Protein AF-A0A5K1B4R5-F1 (afdb_monomer)

Mean predicted aligned error: 18.86 Å

Nearest PDB structures (foldseek):
  6gcx-assembly1_A  TM=8.419E-01  e=1.703E-01  Gallus gallus
  8udu-assembly1_A  TM=8.386E-01  e=8.574E-01  Homo sapiens
  3kxx-assembly1_A  TM=7.699E-01  e=4.677E-01  Homo sapiens
  6jz0-assembly1_A  TM=8.191E-01  e=1.469E+00  Homo sapiens
  6yg3-assembly1_A  TM=7.335E-01  e=1.798E+00  Homo sapiens

Solvent-accessible surface area (backbone atoms only — not comparable to full-atom values): 6773 Å² total; per-residue (Å²): 137,84,84,77,89,51,84,92,47,60,66,69,56,28,51,52,54,52,36,66,58,39,88,53,72,86,70,28,68,53,71,71,54,49,53,51,56,49,50,57,48,45,46,70,80,52,58,79,73,76,85,67,73,80,75,73,74,76,75,69,81,73,76,70,80,79,79,72,84,84,65,68,82,76,81,72,80,82,88,81,81,84,83,89,81,89,80,89,86,87,88,86,88,88,132

pLDDT: mean 74.23, std 21.12, range [33.88, 98.19]

Radius of gyration: 38.13 Å; Cα contacts (8 Å, |Δi|>4): 23; chains: 1; bounding box: 38×53×104 Å

Foldseek 3Di:
DDDDDPPPDDPLVSVLSVQCVDPDPVSHDDPVVSVVSVVVVCCVVPPPDPCPPPPPPPPPVPPDPDDDPPPPVPPDDDDDDDDDDDDDDDYDDDD

InterPro domains:
  IPR001245 Serine-threonine/tyrosine-protein kinase, catalytic domain [PF07714] (5-38)
  IPR011009 Protein kinase-like domain superfamily [SSF56112] (4-67)

Secondary structure (DSSP, 8-state):
-PPPP-TTS-HHHHHHHHHHT-SSGGGSPPHHHHHHHHHHHHHHHSPPPP-------------PPS--GGGGGG---------------------

Sequence (95 aa):
NVRPSADNLPKEMAILLTSCWQEDPNSRPNFGQIVKMLQEFLYTISPPIPAVPLRMFSTDNAVMPPESPGTSSLMAARDDLAETPETKLASKSRG

Structure (mmCIF, N/CA/C/O backbone):
data_AF-A0A5K1B4R5-F1
#
_entry.id   AF-A0A5K1B4R5-F1
#
loop_
_atom_site.group_PDB
_atom_site.id
_atom_site.type_symbol
_atom_site.label_atom_id
_atom_site.label_alt_id
_atom_site.label_comp_id
_atom_site.label_asym_id
_atom_site.label_entity_id
_atom_site.label_seq_id
_atom_site.pdbx_PDB_ins_code
_atom_site.Cartn_x
_atom_site.Cartn_y
_atom_site.Cartn_z
_atom_site.occupancy
_atom_site.B_iso_or_equiv
_atom_site.auth_seq_id
_atom_site.auth_comp_id
_atom_site.auth_asym_id
_atom_site.auth_atom_id
_atom_site.pdbx_PDB_model_num
ATOM 1 N N . ASN A 1 1 ? 20.181 -3.659 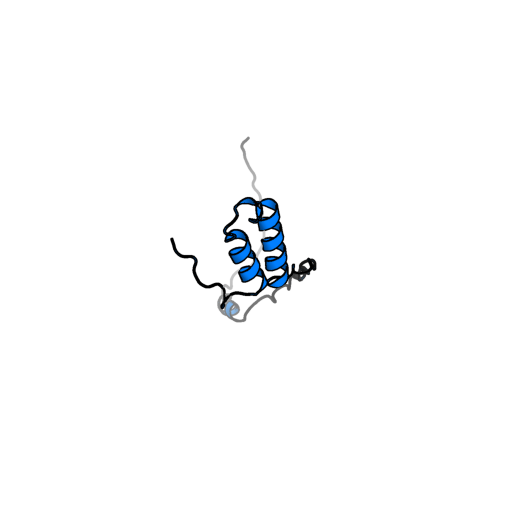-9.437 1.00 72.56 1 ASN A N 1
ATOM 2 C CA . ASN A 1 1 ? 19.234 -3.984 -8.347 1.00 72.56 1 ASN A CA 1
ATOM 3 C C . ASN A 1 1 ? 18.157 -4.896 -8.896 1.00 72.56 1 ASN A C 1
ATOM 5 O O . ASN A 1 1 ? 17.466 -4.488 -9.819 1.00 72.56 1 ASN A O 1
ATOM 9 N N . VAL A 1 2 ? 18.072 -6.128 -8.394 1.00 88.00 2 VAL A N 1
ATOM 10 C CA . VAL A 1 2 ? 17.050 -7.111 -8.795 1.00 88.00 2 VAL A CA 1
ATOM 11 C C . VAL A 1 2 ? 15.828 -6.949 -7.894 1.00 88.00 2 VAL A C 1
ATOM 13 O O . VAL A 1 2 ? 15.974 -6.681 -6.702 1.00 88.00 2 VAL A O 1
ATOM 16 N N . ARG A 1 3 ? 14.629 -7.082 -8.466 1.00 92.88 3 ARG A N 1
ATOM 17 C CA . ARG A 1 3 ? 13.375 -7.071 -7.705 1.00 92.88 3 ARG A CA 1
ATOM 18 C C . ARG A 1 3 ? 13.160 -8.445 -7.064 1.00 92.88 3 ARG A C 1
ATOM 20 O O . ARG A 1 3 ? 13.286 -9.442 -7.773 1.00 92.88 3 ARG A O 1
ATOM 27 N N . PRO A 1 4 ? 12.878 -8.519 -5.754 1.00 91.94 4 PRO A N 1
ATOM 28 C CA . PRO A 1 4 ? 12.614 -9.792 -5.095 1.00 91.94 4 PRO A CA 1
ATOM 29 C C . PRO A 1 4 ? 11.272 -10.384 -5.554 1.00 91.94 4 PRO A C 1
ATOM 31 O O . PRO A 1 4 ? 10.419 -9.676 -6.088 1.00 91.94 4 PRO A O 1
ATOM 34 N N . SER A 1 5 ? 11.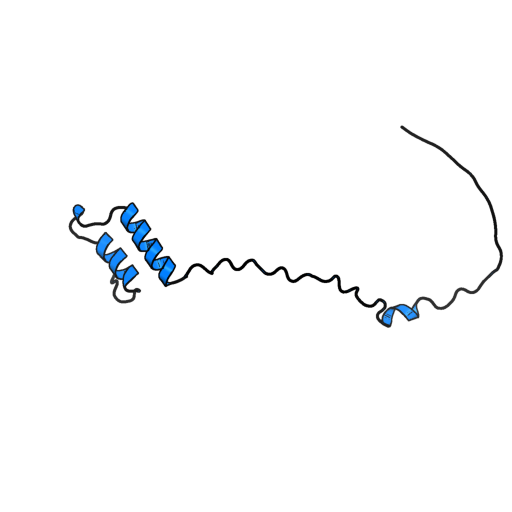082 -11.685 -5.322 1.00 92.81 5 SER A N 1
ATOM 35 C CA . SER A 1 5 ? 9.794 -12.348 -5.559 1.00 92.81 5 SER A CA 1
ATOM 36 C C . SER A 1 5 ? 8.712 -11.806 -4.611 1.00 92.81 5 SER A C 1
ATOM 38 O O . SER A 1 5 ? 8.982 -11.511 -3.444 1.00 92.81 5 SER A O 1
ATOM 40 N N . ALA A 1 6 ? 7.485 -11.698 -5.127 1.00 93.75 6 ALA A N 1
ATOM 41 C CA . ALA A 1 6 ? 6.289 -11.292 -4.388 1.00 93.75 6 ALA A CA 1
ATOM 42 C C . ALA A 1 6 ? 5.324 -12.465 -4.114 1.00 93.75 6 ALA A C 1
ATOM 44 O O . ALA A 1 6 ? 4.222 -12.248 -3.616 1.00 93.75 6 ALA A O 1
ATOM 45 N N . ASP A 1 7 ? 5.728 -13.702 -4.415 1.00 91.62 7 ASP A N 1
ATOM 46 C CA . ASP A 1 7 ? 4.821 -14.861 -4.457 1.00 91.62 7 ASP A CA 1
ATOM 47 C C . ASP A 1 7 ? 4.331 -15.304 -3.067 1.00 91.62 7 ASP A C 1
ATOM 49 O O . ASP A 1 7 ? 3.281 -15.925 -2.943 1.00 91.62 7 ASP A O 1
ATOM 53 N N . ASN A 1 8 ? 5.066 -14.954 -2.006 1.00 93.44 8 ASN A N 1
ATOM 54 C CA . ASN A 1 8 ? 4.739 -15.308 -0.618 1.00 93.44 8 ASN A CA 1
ATOM 55 C C . ASN A 1 8 ? 4.033 -14.176 0.150 1.00 93.44 8 ASN A C 1
ATOM 57 O O . ASN A 1 8 ? 4.023 -14.170 1.382 1.00 93.44 8 ASN A O 1
ATOM 61 N N . LEU A 1 9 ? 3.491 -13.184 -0.557 1.00 93.31 9 LEU A N 1
ATOM 62 C CA . LEU A 1 9 ? 2.827 -12.031 0.047 1.00 93.31 9 LEU A CA 1
ATOM 63 C C . LEU A 1 9 ? 1.302 -12.132 -0.087 1.00 93.31 9 LEU A C 1
ATOM 65 O O . LEU A 1 9 ? 0.804 -12.752 -1.028 1.00 93.31 9 LEU A O 1
ATOM 69 N N . PRO A 1 10 ? 0.533 -11.480 0.809 1.00 93.94 10 PRO A N 1
ATOM 70 C CA . PRO A 1 10 ? -0.895 -11.282 0.596 1.00 93.94 10 PRO A CA 1
ATOM 71 C C . PRO A 1 10 ? -1.147 -10.665 -0.780 1.00 93.94 10 PRO A C 1
ATOM 73 O O . PRO A 1 10 ? -0.420 -9.759 -1.189 1.00 93.94 10 PRO A O 1
ATOM 76 N N . LYS A 1 11 ? -2.194 -11.124 -1.472 1.00 92.25 11 LYS A N 1
ATOM 77 C CA . LYS A 1 11 ? -2.499 -10.726 -2.855 1.00 92.25 11 LYS A CA 1
ATOM 78 C C . LYS A 1 11 ? -2.441 -9.209 -3.067 1.00 92.25 11 LYS A C 1
ATOM 80 O O . LYS A 1 11 ? -1.756 -8.749 -3.974 1.00 92.25 11 LYS A O 1
ATOM 85 N N . GLU A 1 12 ? -3.090 -8.440 -2.197 1.00 93.12 12 GLU A N 1
ATOM 86 C CA . GLU A 1 12 ? -3.124 -6.974 -2.294 1.00 93.12 12 GLU A CA 1
ATOM 87 C C . GLU A 1 12 ? -1.734 -6.338 -2.123 1.00 93.12 12 GLU A C 1
ATOM 89 O O . GLU A 1 12 ? -1.385 -5.392 -2.828 1.00 93.12 12 GLU A O 1
ATOM 94 N N . MET A 1 13 ? -0.884 -6.911 -1.263 1.00 94.94 13 MET A N 1
ATOM 95 C CA . MET A 1 13 ? 0.503 -6.459 -1.110 1.00 94.94 13 MET A CA 1
ATOM 96 C C . MET A 1 13 ? 1.375 -6.828 -2.307 1.00 94.94 13 MET A C 1
ATOM 98 O O . MET A 1 13 ? 2.201 -6.016 -2.729 1.00 94.94 13 MET A O 1
ATOM 102 N N . ALA A 1 14 ? 1.187 -8.018 -2.880 1.00 95.75 14 ALA A N 1
ATOM 103 C CA . ALA A 1 14 ? 1.875 -8.411 -4.104 1.00 95.75 14 ALA A CA 1
ATOM 104 C C . ALA A 1 14 ? 1.502 -7.474 -5.265 1.00 95.75 14 ALA A C 1
ATOM 106 O O . ALA A 1 14 ? 2.386 -6.994 -5.976 1.00 95.75 14 ALA A O 1
ATOM 107 N N . ILE A 1 15 ? 0.215 -7.140 -5.414 1.00 95.44 15 ILE A N 1
ATOM 108 C CA . ILE A 1 15 ? -0.275 -6.191 -6.426 1.00 95.44 15 ILE A CA 1
ATOM 109 C C . ILE A 1 15 ? 0.338 -4.804 -6.212 1.00 95.44 15 ILE A C 1
ATOM 111 O O . ILE A 1 15 ? 0.839 -4.208 -7.167 1.00 95.44 15 ILE A O 1
ATOM 115 N N . LEU A 1 16 ? 0.362 -4.299 -4.976 1.00 96.38 16 LEU A N 1
ATOM 116 C CA . LEU A 1 16 ? 0.966 -3.004 -4.661 1.00 96.38 16 LEU A CA 1
ATOM 117 C C . LEU A 1 16 ? 2.437 -2.941 -5.080 1.00 96.38 16 LEU A C 1
ATOM 119 O O . LEU A 1 16 ? 2.839 -2.028 -5.804 1.00 96.38 16 LEU A O 1
ATOM 123 N N . LEU A 1 17 ? 3.241 -3.918 -4.656 1.00 96.06 17 LEU A N 1
ATOM 124 C CA . LEU A 1 17 ? 4.676 -3.922 -4.940 1.00 96.06 17 LEU A CA 1
ATOM 125 C C . LEU A 1 17 ? 4.957 -4.091 -6.434 1.00 96.06 17 LEU A C 1
ATOM 127 O O . LEU A 1 17 ? 5.750 -3.336 -6.995 1.00 96.06 17 LEU A O 1
ATOM 131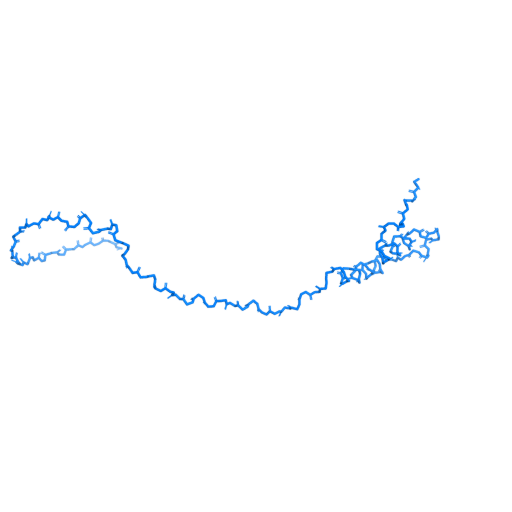 N N . THR A 1 18 ? 4.268 -5.022 -7.094 1.00 96.00 18 THR A N 1
ATOM 132 C CA . THR A 1 18 ? 4.445 -5.267 -8.534 1.00 96.00 18 THR A CA 1
ATOM 133 C C . THR A 1 18 ? 3.991 -4.082 -9.392 1.00 96.00 18 THR A C 1
ATOM 135 O O . THR A 1 18 ? 4.618 -3.800 -10.411 1.00 96.00 18 THR A O 1
ATOM 138 N N . SER A 1 19 ? 2.985 -3.316 -8.955 1.00 96.56 19 SER A N 1
ATOM 139 C CA . SER A 1 19 ? 2.560 -2.071 -9.620 1.00 96.56 19 SER A CA 1
ATOM 140 C C . SER A 1 19 ? 3.607 -0.959 -9.491 1.00 96.56 19 SER A C 1
ATOM 142 O O . SER A 1 19 ? 3.929 -0.275 -10.462 1.00 96.56 19 SER A O 1
ATOM 144 N N . CYS A 1 20 ? 4.219 -0.801 -8.315 1.00 96.50 20 CYS A N 1
ATOM 145 C CA . CYS A 1 20 ? 5.355 0.112 -8.123 1.00 96.50 20 CYS A CA 1
ATOM 146 C C . CYS A 1 20 ? 6.588 -0.306 -8.941 1.00 96.50 20 CYS A C 1
ATOM 148 O O . CYS A 1 20 ? 7.456 0.508 -9.264 1.00 96.50 20 CYS A O 1
ATOM 150 N N . TRP A 1 21 ? 6.659 -1.587 -9.281 1.00 95.50 21 TRP A N 1
ATOM 151 C CA . TRP A 1 21 ? 7.687 -2.197 -10.101 1.00 95.50 21 TRP A CA 1
ATOM 152 C C . TRP A 1 21 ? 7.288 -2.299 -11.579 1.00 95.50 21 TRP A C 1
ATOM 154 O O . TRP A 1 21 ? 7.799 -3.152 -12.290 1.00 95.50 21 TRP A O 1
ATOM 164 N N . GLN A 1 22 ? 6.433 -1.438 -12.118 1.00 95.31 22 GLN A N 1
ATOM 165 C CA . GLN A 1 22 ? 6.278 -1.415 -13.576 1.00 95.31 22 GLN A CA 1
ATOM 166 C C . GLN A 1 22 ? 7.569 -0.931 -14.258 1.00 95.31 22 GLN A C 1
ATOM 168 O O . GLN A 1 22 ? 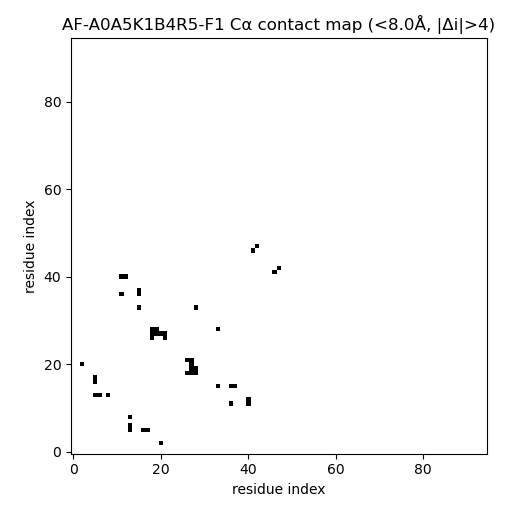8.300 -0.089 -13.723 1.00 95.31 22 GLN A O 1
ATOM 173 N N . GLU A 1 23 ? 7.908 -1.527 -15.404 1.00 95.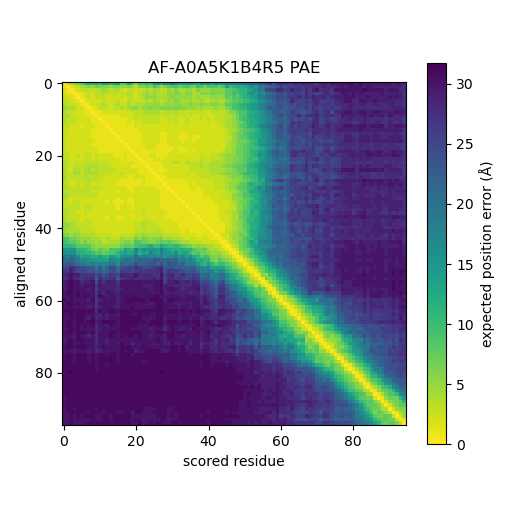62 23 GLU A N 1
ATOM 174 C CA . GLU A 1 23 ? 9.064 -1.119 -16.219 1.00 95.62 23 GLU A CA 1
ATOM 175 C C . GLU A 1 23 ? 8.879 0.346 -16.640 1.00 95.62 23 GLU A C 1
ATOM 177 O O . GLU A 1 23 ? 9.687 1.211 -16.291 1.00 95.62 23 GLU A O 1
ATOM 182 N N . ASP A 1 24 ? 7.728 0.620 -17.263 1.00 96.88 24 ASP A N 1
ATOM 183 C CA . ASP A 1 24 ? 7.279 1.948 -17.661 1.00 96.88 24 ASP A CA 1
ATOM 184 C C . ASP A 1 24 ? 6.996 2.833 -16.431 1.00 96.88 24 ASP A C 1
ATOM 186 O O . ASP A 1 24 ? 6.155 2.480 -15.598 1.00 96.88 24 ASP A O 1
ATOM 190 N N . PRO A 1 25 ? 7.662 3.996 -16.305 1.00 96.19 25 PRO A N 1
ATOM 191 C CA . PRO A 1 25 ? 7.415 4.947 -15.226 1.00 96.19 25 PRO A CA 1
ATOM 192 C C . PRO A 1 25 ? 5.978 5.469 -15.166 1.00 96.19 25 PRO A C 1
ATOM 194 O O . PRO A 1 25 ? 5.489 5.722 -14.069 1.00 96.19 25 PRO A O 1
ATOM 197 N N . ASN A 1 26 ? 5.301 5.621 -16.308 1.00 96.75 26 ASN A N 1
ATOM 198 C CA . ASN A 1 26 ? 3.941 6.175 -16.355 1.00 96.75 26 ASN A CA 1
ATOM 199 C C . ASN A 1 26 ? 2.888 5.172 -15.877 1.00 96.75 26 ASN A C 1
ATOM 201 O O . ASN A 1 26 ? 1.827 5.559 -15.395 1.00 96.75 26 ASN A O 1
ATOM 205 N N . SER A 1 27 ? 3.206 3.884 -15.982 1.00 96.75 27 SER A N 1
ATOM 206 C CA . SER A 1 27 ? 2.388 2.787 -15.470 1.00 96.75 27 SER A CA 1
ATOM 207 C C . SER A 1 27 ? 2.516 2.600 -13.954 1.00 96.75 27 SER A C 1
ATOM 209 O O . SER A 1 27 ? 1.765 1.822 -13.366 1.00 96.75 27 SER A O 1
ATOM 211 N N . ARG A 1 28 ? 3.463 3.285 -13.297 1.00 98.12 28 ARG A N 1
ATOM 212 C CA . ARG A 1 28 ? 3.635 3.201 -11.842 1.00 98.12 28 ARG A CA 1
ATOM 213 C C . ARG A 1 28 ? 2.594 4.072 -11.139 1.00 98.12 28 ARG A C 1
ATOM 215 O O . ARG A 1 28 ? 2.340 5.196 -11.575 1.00 98.12 28 ARG A O 1
ATOM 222 N N . PRO A 1 29 ? 2.026 3.605 -10.018 1.00 98.06 29 PRO A N 1
ATOM 223 C CA . PRO A 1 29 ? 1.092 4.406 -9.251 1.00 98.06 29 PRO A CA 1
ATOM 224 C C . PRO A 1 29 ? 1.791 5.631 -8.653 1.00 98.06 29 PRO A C 1
ATOM 226 O O . PRO A 1 29 ? 2.940 5.567 -8.209 1.00 98.06 29 PRO A O 1
ATOM 229 N N . ASN A 1 30 ? 1.076 6.751 -8.594 1.00 98.12 30 ASN A N 1
ATOM 230 C CA . ASN A 1 30 ? 1.533 7.915 -7.842 1.00 98.12 30 ASN A CA 1
ATOM 231 C C . ASN A 1 30 ? 1.358 7.695 -6.331 1.00 98.12 30 ASN A C 1
ATOM 233 O O . ASN A 1 30 ? 0.634 6.802 -5.888 1.00 98.12 30 ASN A O 1
ATOM 237 N N . PHE A 1 31 ? 1.972 8.557 -5.521 1.00 98.12 31 PHE A N 1
ATOM 238 C CA . PHE A 1 31 ? 1.912 8.428 -4.064 1.00 98.12 31 PHE A CA 1
ATOM 239 C C . PHE A 1 31 ? 0.487 8.415 -3.490 1.00 98.12 31 PHE A C 1
ATOM 241 O O . PHE A 1 31 ? 0.225 7.651 -2.567 1.00 98.12 31 PHE A O 1
ATOM 248 N N . GLY A 1 32 ? -0.451 9.184 -4.047 1.00 98.19 32 GLY A N 1
ATOM 249 C CA . GLY A 1 32 ? -1.851 9.161 -3.614 1.00 98.19 32 GLY A CA 1
ATOM 250 C C . GLY A 1 32 ? -2.529 7.811 -3.867 1.00 98.19 32 GLY A C 1
ATOM 251 O O . GLY A 1 32 ? -3.250 7.309 -3.006 1.00 98.19 32 GLY A O 1
ATOM 252 N N . GLN A 1 33 ? -2.248 7.181 -5.011 1.00 97.62 33 GLN A N 1
ATOM 253 C CA . GLN A 1 33 ? -2.729 5.828 -5.312 1.00 97.62 33 GLN A CA 1
ATOM 254 C C . GLN A 1 33 ? -2.104 4.791 -4.371 1.00 97.62 33 GLN A C 1
ATOM 256 O O . GLN A 1 33 ? -2.823 3.947 -3.844 1.00 97.62 33 GLN A O 1
ATOM 261 N N . ILE A 1 34 ? -0.800 4.898 -4.092 1.00 97.94 34 ILE A N 1
ATOM 262 C CA . ILE A 1 34 ? -0.096 4.005 -3.158 1.00 97.94 34 ILE A CA 1
ATOM 263 C C . ILE A 1 34 ? -0.713 4.089 -1.757 1.00 97.94 34 ILE A C 1
ATOM 265 O O . ILE A 1 34 ? -1.003 3.059 -1.153 1.00 97.94 34 ILE A O 1
ATOM 269 N N . VAL A 1 35 ? -0.963 5.301 -1.247 1.00 97.69 35 VAL A N 1
ATOM 270 C CA . VAL A 1 35 ? -1.598 5.500 0.068 1.00 97.69 35 VAL A CA 1
ATOM 271 C C . VAL A 1 35 ? -2.981 4.851 0.114 1.00 97.69 35 VAL A C 1
ATOM 273 O O . VAL A 1 35 ? -3.295 4.173 1.090 1.00 97.69 35 VAL A O 1
ATOM 276 N N . LYS A 1 36 ? -3.787 5.006 -0.942 1.00 96.31 36 LYS A N 1
ATOM 277 C CA . LYS A 1 36 ? -5.118 4.392 -1.019 1.00 96.31 36 LYS A CA 1
ATOM 278 C C . LYS A 1 36 ? -5.046 2.861 -0.978 1.00 96.31 36 LYS A C 1
ATOM 280 O O . LYS A 1 36 ? -5.742 2.247 -0.177 1.00 96.31 36 LYS A O 1
ATOM 285 N N . MET A 1 37 ? -4.166 2.259 -1.779 1.00 96.25 37 MET A N 1
ATOM 286 C CA . MET A 1 37 ? -3.971 0.803 -1.795 1.00 96.25 37 MET A CA 1
ATOM 287 C C . MET A 1 37 ? -3.504 0.275 -0.430 1.00 96.25 37 MET A C 1
ATOM 289 O O . MET A 1 37 ? -3.978 -0.760 0.035 1.00 96.25 37 MET A O 1
ATOM 293 N N . LEU A 1 38 ? -2.608 1.003 0.249 1.00 96.19 38 LEU A N 1
ATOM 294 C CA . LEU A 1 38 ? -2.172 0.650 1.604 1.00 96.19 38 LEU A CA 1
ATOM 295 C C . LEU A 1 38 ? -3.329 0.695 2.601 1.00 96.19 38 LEU A C 1
ATOM 297 O O . LEU A 1 38 ? -3.465 -0.218 3.408 1.00 96.19 38 LEU A O 1
ATOM 301 N N . GLN A 1 39 ? -4.168 1.730 2.555 1.00 94.81 39 GLN A N 1
ATOM 302 C CA . GLN A 1 39 ? -5.328 1.837 3.440 1.00 94.81 39 GLN A CA 1
ATOM 303 C C . GLN A 1 39 ? -6.300 0.670 3.238 1.00 94.81 39 GLN A C 1
ATOM 305 O O . GLN A 1 39 ? -6.711 0.052 4.215 1.00 94.81 39 GLN A O 1
ATOM 310 N N . GLU A 1 40 ? -6.620 0.327 1.989 1.00 92.56 40 GLU A N 1
ATOM 311 C CA . GLU A 1 40 ? -7.485 -0.815 1.652 1.00 92.56 40 GLU A CA 1
ATOM 312 C C . GLU A 1 40 ? -6.921 -2.140 2.193 1.00 92.56 40 GLU A C 1
ATOM 314 O O . GLU A 1 40 ? -7.646 -2.936 2.802 1.00 92.56 40 GLU A O 1
ATOM 319 N N . PHE A 1 41 ? -5.607 -2.348 2.067 1.00 93.75 41 PHE A N 1
ATOM 320 C CA . PHE A 1 41 ? -4.942 -3.505 2.661 1.00 93.75 41 PHE A CA 1
ATOM 321 C C . PHE A 1 41 ? -5.039 -3.508 4.195 1.00 93.75 41 PHE A C 1
ATOM 323 O O . PHE A 1 41 ? -5.396 -4.529 4.787 1.00 93.75 41 PHE A O 1
ATOM 330 N N . LEU A 1 42 ? -4.784 -2.367 4.844 1.00 92.94 42 LEU A N 1
ATOM 331 C CA . LEU A 1 42 ? -4.869 -2.228 6.301 1.00 92.94 42 LEU A CA 1
ATOM 332 C C . LEU A 1 42 ? -6.282 -2.513 6.828 1.00 92.94 42 LEU A C 1
ATOM 334 O O . LEU A 1 42 ? -6.423 -3.216 7.828 1.00 92.94 42 LEU A O 1
ATOM 338 N N . TYR A 1 43 ? -7.320 -2.046 6.131 1.00 90.50 43 TYR A N 1
ATOM 339 C CA . TYR A 1 43 ? -8.713 -2.346 6.472 1.00 90.50 43 TYR A CA 1
ATOM 340 C C . TYR A 1 43 ? -9.047 -3.836 6.373 1.00 90.50 43 TYR A C 1
ATOM 342 O O . TYR A 1 43 ? -9.897 -4.322 7.118 1.00 90.50 43 TYR A O 1
ATOM 350 N N . THR A 1 44 ? -8.367 -4.564 5.488 1.00 87.88 44 THR A N 1
ATOM 351 C CA . THR A 1 44 ? -8.553 -6.010 5.330 1.00 87.88 44 THR A CA 1
ATOM 352 C C . THR A 1 44 ? -7.899 -6.793 6.473 1.00 87.88 44 THR A C 1
ATOM 354 O O . THR A 1 44 ? -8.489 -7.749 6.971 1.00 87.88 44 THR A O 1
ATOM 357 N N . ILE A 1 45 ? -6.697 -6.398 6.912 1.00 88.31 45 ILE A N 1
ATOM 358 C CA . ILE A 1 45 ? -5.961 -7.107 7.980 1.00 88.31 45 ILE A CA 1
ATOM 359 C C . ILE A 1 45 ? -6.383 -6.693 9.394 1.00 88.31 45 ILE A C 1
ATOM 361 O O . ILE A 1 45 ? -6.264 -7.477 10.331 1.00 88.31 45 ILE A O 1
ATOM 365 N N . SER A 1 46 ? -6.844 -5.456 9.556 1.00 86.12 46 SER A N 1
ATOM 366 C CA . SER A 1 46 ? -7.240 -4.868 10.828 1.00 86.12 46 SER A CA 1
ATOM 367 C C . SER A 1 46 ? -8.485 -4.024 10.584 1.00 86.12 46 SER A C 1
ATOM 369 O O . SER A 1 46 ? -8.386 -2.795 10.475 1.00 86.12 46 SER A O 1
ATOM 371 N N . PRO A 1 47 ? -9.665 -4.661 10.481 1.00 78.31 47 PRO A N 1
ATOM 372 C CA . PRO A 1 47 ? -10.904 -3.918 10.380 1.00 78.31 47 PRO A CA 1
ATOM 373 C C . PRO A 1 47 ? -11.010 -2.959 11.574 1.00 78.31 47 PRO A C 1
ATOM 375 O O . PRO A 1 47 ? -10.615 -3.314 12.691 1.00 78.31 47 PRO A O 1
ATOM 378 N N . PRO A 1 48 ? -11.499 -1.730 11.356 1.00 73.31 48 PRO A N 1
ATOM 379 C CA . PRO A 1 48 ? -11.610 -0.754 12.418 1.00 73.31 48 PRO A CA 1
ATOM 380 C C . PRO A 1 48 ? -12.55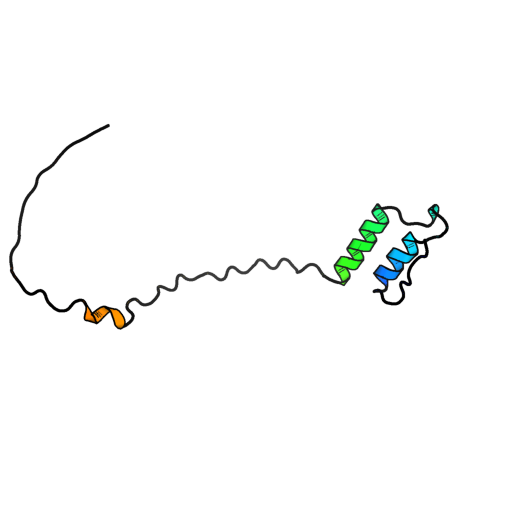3 -1.337 13.463 1.00 73.31 48 PRO A C 1
ATOM 382 O O . PRO A 1 48 ? -13.702 -1.666 13.159 1.00 73.31 48 PRO A O 1
ATOM 385 N N . ILE A 1 49 ? -12.045 -1.505 14.684 1.00 72.50 49 ILE A N 1
ATOM 386 C CA . ILE A 1 49 ? -12.863 -1.933 15.813 1.00 72.50 49 ILE A CA 1
ATOM 387 C C . ILE A 1 49 ? -13.986 -0.896 15.910 1.00 72.50 49 ILE A C 1
ATOM 389 O O . ILE A 1 49 ? -13.675 0.296 16.031 1.00 72.50 49 ILE A O 1
ATOM 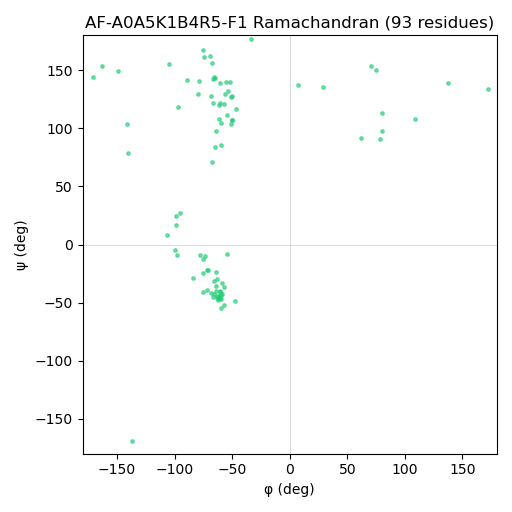393 N N . PRO A 1 50 ? -15.269 -1.296 15.813 1.00 73.38 50 PRO A N 1
ATOM 394 C CA . PRO A 1 50 ? -16.364 -0.374 16.049 1.00 73.38 50 PRO A CA 1
ATOM 395 C C . PRO A 1 50 ? -16.088 0.298 17.385 1.00 73.38 50 PRO A C 1
ATOM 397 O O . PRO A 1 50 ? -15.822 -0.403 18.361 1.00 73.38 50 PRO A O 1
ATOM 400 N N . ALA A 1 51 ? -16.090 1.629 17.424 1.00 67.19 51 ALA A N 1
ATOM 401 C CA . ALA A 1 51 ? -15.942 2.377 18.662 1.00 67.19 51 ALA A CA 1
ATOM 402 C C . ALA A 1 51 ? -17.190 2.138 19.527 1.00 67.19 51 ALA A C 1
ATOM 404 O O . ALA A 1 51 ? -18.052 2.999 19.665 1.00 67.19 51 ALA A O 1
ATOM 405 N N . VAL A 1 52 ? -17.332 0.931 20.074 1.00 67.75 52 VAL A N 1
ATOM 406 C CA . VAL A 1 52 ? -18.172 0.699 21.234 1.00 67.75 52 VAL A CA 1
ATOM 407 C C . VAL A 1 52 ? -17.561 1.564 22.328 1.00 67.75 52 VAL A C 1
ATOM 409 O O . VAL A 1 52 ? -16.368 1.411 22.610 1.00 67.75 52 VAL A O 1
ATOM 412 N N . PRO A 1 53 ? -18.324 2.501 22.917 1.00 70.12 53 PRO A N 1
ATOM 413 C CA . PRO A 1 53 ? -17.853 3.226 24.081 1.00 70.12 53 PRO A CA 1
ATOM 414 C C . PRO A 1 53 ? -17.347 2.189 25.078 1.00 70.12 53 PRO A C 1
ATOM 416 O O . PRO A 1 53 ? -18.060 1.220 25.360 1.00 70.12 53 PRO A O 1
ATOM 419 N N . LEU A 1 54 ? -16.113 2.350 25.564 1.00 64.25 54 LEU A N 1
ATOM 420 C CA . LEU A 1 54 ? -15.628 1.583 26.704 1.00 64.25 54 LEU A CA 1
ATOM 421 C C . LEU A 1 54 ? -16.698 1.726 27.780 1.00 64.25 54 LEU A C 1
ATOM 423 O O . LEU A 1 54 ? -16.878 2.812 28.331 1.00 64.25 54 LEU A O 1
ATOM 427 N N . ARG A 1 55 ? -17.464 0.656 28.017 1.00 63.81 55 ARG A N 1
ATOM 428 C CA . ARG A 1 55 ? -18.392 0.615 29.136 1.00 63.81 55 ARG A CA 1
ATOM 429 C C . ARG A 1 55 ? -17.507 0.808 30.356 1.00 63.81 55 ARG A C 1
ATOM 431 O O . ARG A 1 55 ? -16.707 -0.064 30.691 1.00 63.81 55 ARG A O 1
ATOM 438 N N . MET A 1 56 ? -17.549 2.003 30.934 1.00 57.75 56 MET A N 1
ATOM 439 C CA . MET A 1 56 ? -16.961 2.234 32.236 1.00 57.75 56 MET A CA 1
ATOM 440 C C . MET A 1 56 ? -17.615 1.182 33.117 1.00 57.75 56 MET A C 1
ATOM 442 O O . MET A 1 56 ? -18.833 1.190 33.289 1.00 57.75 56 MET A O 1
ATOM 446 N N . PHE A 1 57 ? -16.849 0.195 33.575 1.00 58.25 57 PHE A N 1
ATOM 447 C CA . PHE A 1 57 ? -17.305 -0.554 34.724 1.00 58.25 57 PHE A CA 1
ATOM 448 C C . PHE A 1 57 ? -17.396 0.506 35.803 1.00 58.25 57 PHE A C 1
ATOM 450 O O . PHE A 1 57 ? -16.370 1.064 36.192 1.00 58.25 57 PHE A O 1
ATOM 457 N N . SER A 1 58 ? -18.618 0.872 36.185 1.00 58.62 58 SER A N 1
ATOM 458 C CA . SER A 1 58 ? -18.832 1.602 37.417 1.00 58.62 58 SER A CA 1
ATOM 459 C C . SER A 1 58 ? -18.081 0.811 38.474 1.00 58.62 58 SER A C 1
ATOM 461 O O . SER A 1 58 ? -18.472 -0.306 38.816 1.00 58.62 58 SER A O 1
ATOM 463 N N . THR A 1 59 ? -16.950 1.340 38.929 1.00 60.56 59 THR A N 1
ATOM 464 C CA . THR A 1 59 ? -16.424 0.984 40.232 1.00 60.56 59 THR A CA 1
ATOM 465 C C . THR A 1 59 ? -17.467 1.521 41.191 1.00 60.56 59 THR A C 1
ATOM 467 O O . THR A 1 59 ? -17.381 2.657 41.653 1.00 60.56 59 THR A O 1
ATOM 470 N N . ASP A 1 60 ? -18.521 0.735 41.407 1.00 61.66 60 ASP A N 1
ATOM 471 C CA . ASP A 1 60 ? -19.229 0.777 42.668 1.00 61.66 60 ASP A CA 1
ATOM 472 C C . ASP A 1 60 ? -18.118 0.746 43.710 1.00 61.66 60 ASP A C 1
ATOM 474 O O . ASP A 1 60 ? -17.287 -0.169 43.707 1.00 61.66 60 ASP A O 1
ATOM 478 N N . ASN A 1 61 ? -18.005 1.821 44.486 1.00 64.56 61 ASN A N 1
ATOM 479 C CA . ASN A 1 61 ? -17.121 1.875 45.633 1.00 64.56 61 ASN A CA 1
ATOM 480 C C . ASN A 1 61 ? -17.587 0.761 46.568 1.00 64.56 61 ASN A C 1
ATOM 482 O O . ASN A 1 61 ? -18.415 0.987 47.448 1.00 64.56 61 ASN A O 1
ATOM 486 N N . ALA A 1 62 ? -17.097 -0.457 46.344 1.00 59.28 62 ALA A N 1
ATOM 487 C CA . ALA A 1 62 ? -17.247 -1.547 47.271 1.00 59.28 62 ALA A CA 1
ATOM 488 C C . ALA A 1 62 ? -16.486 -1.096 48.509 1.00 59.28 62 ALA A C 1
ATOM 490 O O . ALA A 1 62 ? -15.256 -1.142 48.557 1.00 59.28 62 ALA A O 1
ATOM 491 N N . VAL A 1 63 ? -17.239 -0.564 49.471 1.00 59.44 63 VAL A N 1
ATOM 492 C CA . VAL A 1 63 ? -16.787 -0.354 50.836 1.00 59.44 63 VAL A CA 1
ATOM 493 C C . VAL A 1 63 ? -16.218 -1.697 51.264 1.00 59.44 63 VAL A C 1
ATOM 495 O O . VAL A 1 63 ? -16.957 -2.660 51.464 1.00 59.44 63 VAL A O 1
ATOM 498 N N . MET A 1 64 ? -14.888 -1.788 51.284 1.00 58.09 64 MET A N 1
ATOM 499 C CA . MET A 1 64 ? -14.207 -2.955 51.811 1.00 58.09 64 MET A CA 1
ATOM 500 C C . MET A 1 64 ? -14.742 -3.180 53.227 1.00 58.09 64 MET A C 1
ATOM 502 O O . MET A 1 64 ? -14.809 -2.210 53.989 1.00 58.09 64 MET A O 1
ATOM 506 N N . PRO A 1 65 ? -15.138 -4.411 53.592 1.00 61.22 65 PRO A N 1
ATOM 507 C CA . PRO A 1 65 ? -15.498 -4.689 54.970 1.00 61.22 65 PRO A CA 1
ATOM 508 C C . PRO A 1 65 ? -14.306 -4.301 55.859 1.00 61.22 65 PRO A C 1
ATOM 510 O O . PRO A 1 65 ? -13.168 -4.665 55.532 1.00 61.22 65 PRO A O 1
ATOM 513 N N . PRO A 1 66 ? -14.524 -3.514 56.925 1.00 63.16 66 PRO A N 1
ATOM 514 C CA . PRO A 1 66 ? -13.455 -3.209 57.850 1.00 63.16 66 PRO A CA 1
ATOM 515 C C . PRO A 1 66 ? -13.060 -4.484 58.606 1.00 63.16 66 PRO A C 1
ATOM 517 O O . PRO A 1 66 ? -13.816 -5.448 58.678 1.00 63.16 66 PRO A O 1
ATOM 520 N N . GLU A 1 67 ? -11.821 -4.456 59.090 1.00 58.81 67 GLU A N 1
ATOM 521 C CA . GLU A 1 67 ? -11.170 -5.380 60.022 1.00 58.81 67 GLU A CA 1
ATOM 522 C C . GLU A 1 67 ? -10.993 -6.858 59.618 1.00 58.81 67 GLU A C 1
ATOM 524 O O . GLU A 1 67 ? -11.756 -7.763 59.944 1.00 58.81 67 GLU A O 1
ATOM 529 N N . SER A 1 68 ? -9.831 -7.121 59.010 1.00 61.78 68 SER A N 1
ATOM 530 C CA . SER A 1 68 ? -9.189 -8.435 59.071 1.00 61.78 68 SER A CA 1
ATOM 531 C C . SER A 1 68 ? -8.863 -8.795 60.538 1.00 61.78 68 SER A C 1
ATOM 533 O O . SER A 1 68 ? -8.352 -7.932 61.255 1.00 61.78 68 SER A O 1
ATOM 535 N N . PRO A 1 69 ? -9.061 -10.053 60.985 1.00 67.88 69 PRO A N 1
ATOM 536 C CA . PRO A 1 69 ? -8.848 -10.509 62.370 1.00 67.88 69 PRO A CA 1
ATOM 537 C C . PRO A 1 69 ? -7.462 -10.255 62.995 1.00 67.88 69 PRO A C 1
ATOM 539 O O . PRO A 1 69 ? -7.271 -10.507 64.181 1.00 67.88 69 PRO A O 1
ATOM 542 N N . GLY A 1 70 ? -6.477 -9.788 62.223 1.00 61.44 70 GLY A N 1
ATOM 543 C CA . GLY A 1 70 ? -5.091 -9.618 62.665 1.00 61.44 70 GLY A CA 1
ATOM 544 C C . GLY A 1 70 ? -4.812 -8.415 63.576 1.00 61.44 70 GLY A C 1
ATOM 545 O O . GLY A 1 70 ? -3.727 -8.352 64.148 1.00 61.44 70 GLY A O 1
ATOM 546 N N . THR A 1 71 ? -5.734 -7.458 63.728 1.00 63.06 71 THR A N 1
ATOM 547 C CA . THR A 1 71 ? -5.493 -6.217 64.499 1.00 63.06 71 THR A CA 1
ATOM 548 C C . THR A 1 71 ? -6.055 -6.217 65.922 1.00 63.06 71 THR A C 1
ATOM 550 O O . THR A 1 71 ? -5.778 -5.283 66.675 1.00 63.06 71 THR A O 1
ATOM 553 N N . SER A 1 72 ? -6.785 -7.255 66.347 1.00 56.28 72 SER A N 1
ATOM 554 C CA . SER A 1 72 ? -7.381 -7.299 67.694 1.00 56.28 72 SER A CA 1
ATOM 555 C C . SER A 1 72 ? -6.359 -7.512 68.822 1.00 56.28 72 SER A C 1
ATOM 557 O O . SER A 1 72 ? -6.616 -7.126 69.960 1.00 56.28 72 SER A O 1
ATOM 559 N N . SER A 1 73 ? -5.173 -8.064 68.534 1.00 59.28 73 SER A N 1
ATOM 560 C CA . SER A 1 73 ? -4.181 -8.405 69.568 1.00 59.28 73 SER A CA 1
ATOM 561 C C . SER A 1 73 ? -3.432 -7.220 70.195 1.00 59.28 73 SER A C 1
ATOM 563 O O . SER A 1 73 ? -2.745 -7.433 71.189 1.00 59.28 73 SER A O 1
ATOM 565 N N . LEU A 1 74 ? -3.540 -5.989 69.671 1.00 57.97 74 LEU A N 1
ATOM 566 C CA . LEU A 1 74 ? -2.792 -4.831 70.202 1.00 57.97 74 LEU A CA 1
ATOM 567 C C . LEU A 1 74 ? -3.571 -3.930 71.175 1.00 57.97 74 LEU A C 1
ATOM 569 O O . LEU A 1 74 ? -2.962 -3.072 71.804 1.00 57.97 74 LEU A O 1
ATOM 573 N N . MET A 1 75 ? -4.883 -4.120 71.339 1.00 55.03 75 MET A N 1
ATOM 574 C CA . MET A 1 75 ? -5.728 -3.257 72.188 1.00 55.03 75 MET A CA 1
ATOM 575 C C . MET A 1 75 ? -5.988 -3.855 73.582 1.00 55.03 75 MET A C 1
ATOM 577 O O . MET A 1 75 ? -6.991 -3.541 74.218 1.00 55.03 75 MET A O 1
ATOM 581 N N . ALA A 1 76 ? -5.107 -4.733 74.070 1.00 59.09 76 ALA A N 1
ATOM 582 C CA . ALA A 1 76 ? -5.206 -5.272 75.421 1.00 59.09 76 ALA A CA 1
ATOM 583 C C . ALA A 1 76 ? -4.297 -4.498 76.387 1.00 59.09 76 ALA A C 1
ATOM 585 O O . ALA A 1 76 ? -3.074 -4.533 76.272 1.00 59.09 76 ALA A O 1
ATOM 586 N N . ALA A 1 77 ? -4.952 -3.884 77.374 1.00 55.78 77 ALA A N 1
ATOM 587 C CA . ALA A 1 77 ? -4.424 -3.272 78.591 1.00 55.78 77 ALA A CA 1
ATOM 588 C C . ALA A 1 77 ? -3.830 -1.860 78.461 1.00 55.78 77 ALA A C 1
ATOM 590 O O . ALA A 1 77 ? -2.636 -1.701 78.220 1.00 55.78 77 ALA A O 1
ATOM 591 N N . ARG A 1 78 ? -4.650 -0.854 78.808 1.00 50.78 78 ARG A N 1
ATOM 592 C CA . ARG A 1 78 ? -4.380 0.015 79.971 1.00 50.78 78 ARG A CA 1
ATOM 593 C C . ARG A 1 78 ? -5.685 0.349 80.695 1.00 50.78 78 ARG A C 1
ATOM 595 O O . ARG A 1 78 ? -6.489 1.135 80.211 1.00 50.78 78 ARG A O 1
ATOM 602 N N . ASP A 1 79 ? -5.870 -0.321 81.826 1.00 53.34 79 ASP A N 1
ATOM 603 C CA . ASP A 1 79 ? -6.673 0.150 82.953 1.00 53.34 79 ASP A CA 1
ATOM 604 C C . ASP A 1 79 ? -5.931 1.357 83.556 1.00 53.34 79 ASP A C 1
ATOM 606 O O . ASP A 1 79 ? -4.712 1.265 83.711 1.00 53.34 79 ASP A O 1
ATOM 610 N N . ASP A 1 80 ? -6.598 2.501 83.729 1.00 46.31 80 ASP A N 1
ATOM 611 C CA . ASP A 1 80 ? -6.665 3.240 85.003 1.00 46.31 80 ASP A CA 1
ATOM 612 C C . ASP A 1 80 ? -7.346 4.614 84.820 1.00 46.31 80 ASP A C 1
ATOM 614 O O . ASP A 1 80 ? -6.986 5.411 83.953 1.00 46.31 80 ASP A O 1
ATOM 618 N N . LEU A 1 81 ? -8.262 4.887 85.749 1.00 41.12 81 LEU A N 1
ATOM 619 C CA .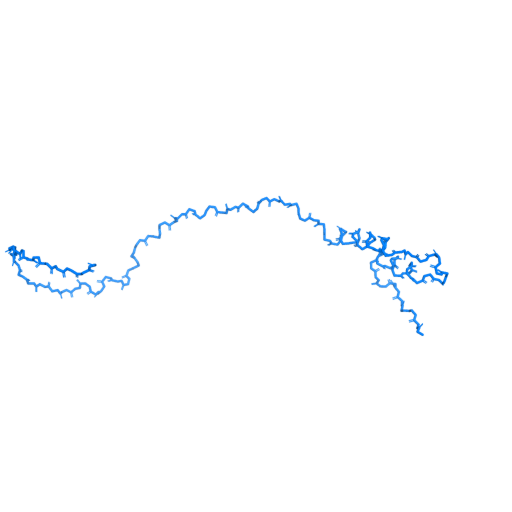 LEU A 1 81 ? -8.555 6.197 86.333 1.00 41.12 81 LEU A CA 1
ATOM 620 C C . LEU A 1 81 ? -9.413 7.222 85.557 1.00 41.12 81 LEU A C 1
ATOM 622 O O . LEU A 1 81 ? -8.945 8.076 84.813 1.00 41.12 81 LEU A O 1
ATOM 626 N N . ALA A 1 82 ? -10.715 7.123 85.834 1.00 37.59 82 ALA A N 1
ATOM 627 C CA . ALA A 1 82 ? -11.589 8.163 86.391 1.00 37.59 82 ALA A CA 1
ATOM 628 C C . ALA A 1 82 ? -11.307 9.671 86.139 1.00 37.59 82 ALA A C 1
ATOM 630 O O . ALA A 1 82 ? -10.236 10.193 86.419 1.00 37.59 82 ALA A O 1
ATOM 631 N N . GLU A 1 83 ? -12.416 10.355 85.824 1.00 35.00 83 GLU A N 1
ATOM 632 C CA . GLU A 1 83 ? -12.741 11.777 86.050 1.00 35.00 83 GLU A CA 1
ATOM 633 C C . GLU A 1 83 ? -12.188 12.882 85.112 1.00 35.00 83 GLU A C 1
ATOM 635 O O . GLU A 1 83 ? -11.017 13.239 85.079 1.00 35.00 83 GLU A O 1
ATOM 640 N N . THR A 1 84 ? -13.151 13.479 84.394 1.00 35.88 84 THR A N 1
ATOM 641 C CA . THR A 1 84 ? -13.322 14.887 83.952 1.00 35.88 84 THR A CA 1
ATOM 642 C C . THR A 1 84 ? -12.797 15.979 84.914 1.00 35.88 84 THR A C 1
ATOM 644 O O . THR A 1 84 ? -12.567 15.652 86.073 1.00 35.88 84 THR A O 1
ATOM 647 N N . PRO A 1 85 ? -12.830 17.307 84.594 1.00 49.78 85 PRO A N 1
ATOM 648 C CA . PRO A 1 85 ? -12.926 18.070 83.324 1.00 49.78 85 PRO A CA 1
ATOM 649 C C . PRO A 1 85 ? -11.949 19.301 83.263 1.00 49.78 85 PRO A C 1
ATOM 651 O O . PRO A 1 85 ? -11.136 19.495 84.155 1.00 49.78 85 PRO A O 1
ATOM 654 N N . GLU A 1 86 ? -12.119 20.187 82.256 1.00 35.59 86 GLU A N 1
ATOM 655 C CA . GLU A 1 86 ? -11.653 21.607 82.200 1.00 35.59 86 GLU A CA 1
ATOM 656 C C . GLU A 1 86 ? -10.137 21.866 81.947 1.00 35.59 86 GLU A C 1
ATOM 658 O O . GLU A 1 86 ? -9.299 21.059 82.303 1.00 35.59 86 GLU A O 1
ATOM 663 N N . THR A 1 87 ? -9.629 22.944 81.323 1.00 33.88 87 THR A N 1
ATOM 664 C CA . THR A 1 87 ? -10.134 24.256 80.870 1.00 33.88 87 THR A CA 1
ATOM 665 C C . THR A 1 87 ? -9.157 24.894 79.847 1.00 33.88 87 THR A C 1
ATOM 667 O O . THR A 1 87 ? -7.959 24.638 79.855 1.00 33.88 87 THR A O 1
ATOM 670 N N . LYS A 1 88 ? -9.716 25.760 78.983 1.00 42.91 88 LYS A N 1
ATOM 671 C CA . LYS A 1 88 ? -9.182 26.953 78.269 1.00 42.91 88 LYS A CA 1
ATOM 672 C C . LYS A 1 88 ? -7.671 27.293 78.354 1.00 42.91 88 LYS A C 1
ATOM 674 O O . LYS A 1 88 ? -7.179 27.520 79.446 1.00 42.91 88 LYS A O 1
ATOM 679 N N . LEU A 1 89 ? -7.056 27.673 77.218 1.00 46.34 89 LEU A N 1
ATOM 680 C CA . LEU A 1 89 ? -6.596 29.061 76.966 1.00 46.34 89 LEU A CA 1
ATOM 681 C C . LEU A 1 89 ? -6.139 29.278 75.508 1.00 46.34 89 LEU A C 1
ATOM 683 O O . LEU A 1 89 ? -5.568 28.407 74.864 1.00 46.34 89 LEU A O 1
ATOM 687 N N . ALA A 1 90 ? -6.416 30.478 75.010 1.00 41.97 90 ALA A N 1
ATOM 688 C CA . ALA A 1 90 ? -6.155 30.981 73.670 1.00 41.97 90 ALA A CA 1
ATOM 689 C C . ALA A 1 90 ? -4.674 31.314 73.378 1.00 41.97 90 ALA A C 1
ATOM 691 O O . ALA A 1 90 ? -3.922 31.662 74.284 1.00 41.97 90 ALA A O 1
ATOM 692 N N . SER A 1 91 ? -4.328 31.404 72.084 1.00 49.88 91 SER A N 1
ATOM 693 C CA . SER A 1 91 ? -3.946 32.661 71.389 1.00 49.88 91 SER A CA 1
ATOM 694 C C . SER A 1 91 ? -2.740 32.581 70.420 1.00 49.88 91 SER A C 1
ATOM 696 O O . SER A 1 91 ? -1.693 32.039 70.744 1.00 49.88 91 SER A O 1
ATOM 698 N N . LYS A 1 92 ? -2.905 33.278 69.272 1.00 47.00 92 LYS A N 1
ATOM 699 C CA . LYS A 1 92 ? -1.996 34.299 68.677 1.00 47.00 92 LYS A CA 1
ATOM 700 C C . LYS A 1 92 ? -1.171 33.995 67.390 1.00 47.00 92 LYS A C 1
ATOM 702 O O . LYS A 1 92 ? -0.056 33.502 67.455 1.00 47.00 92 LYS A O 1
ATOM 707 N N . SER A 1 93 ? -1.627 34.644 66.296 1.00 43.41 93 SER A N 1
ATOM 708 C CA . SER A 1 93 ? -0.888 35.368 65.210 1.00 43.41 93 SER A CA 1
ATOM 709 C C . SER A 1 93 ? -0.046 34.569 64.188 1.00 43.41 93 SER A C 1
ATOM 711 O O . SER A 1 93 ? 0.420 33.493 64.513 1.00 43.41 93 SER A O 1
ATOM 713 N N . ARG A 1 94 ? 0.220 35.007 62.941 1.00 39.19 94 ARG A N 1
ATOM 714 C CA . ARG A 1 94 ? 0.333 36.346 62.311 1.00 39.19 94 ARG A CA 1
ATOM 715 C C . ARG A 1 94 ? -0.102 36.306 60.834 1.00 39.19 94 ARG A C 1
ATOM 717 O O . ARG A 1 94 ? 0.156 35.313 60.160 1.00 39.19 94 ARG A O 1
ATOM 724 N N . GLY A 1 95 ? -0.651 37.420 60.358 1.00 42.09 95 GLY A N 1
ATOM 725 C CA . GLY A 1 95 ? -0.658 37.8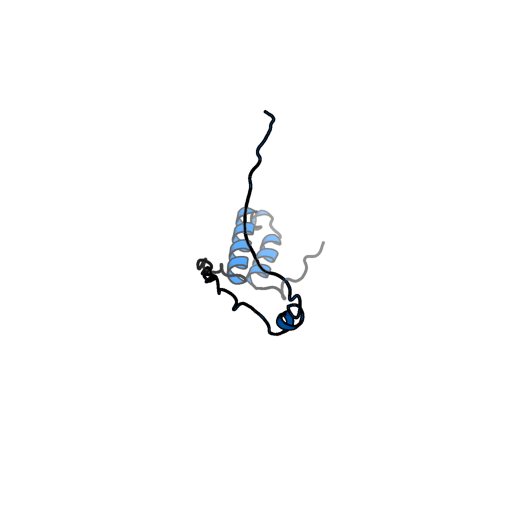76 58.967 1.00 42.09 95 GLY A CA 1
ATOM 726 C C . GLY A 1 95 ? -0.346 39.364 58.976 1.00 42.09 95 GLY A C 1
ATOM 727 O O . GLY A 1 95 ? -0.789 40.013 59.954 1.00 42.09 95 GLY A O 1
#

Organism: NCBI:txid210225